Protein AF-A0A7S1Z9P0-F1 (afdb_monomer_lite)

Foldseek 3Di:
DCQVVCPVVLCCCVQPPVQCPVVNNPDADVQADSDDPLLRGAQEQWAFDKDKDKDWDWDWDADPVVRDIDIDTDDIHDIDIDWAQFAPRPTRTPLRNVVVCCVVVNDPPVVSVVSVVSND

Sequence (120 aa):
DTSAVYKGNNLFFVSLYDHMYQRGYVRNAPGSAMCGCAENMAVVTRADCTEIDADETFQFTYSKEMSQFSGVLVDVGNINFNACQGKDGNNNDLDSYFERLVDEQKQTPENLASLRQVLV

Organism: Trieres chinensis (NCBI:txid1514140)

pLDDT: mean 87.3, std 8.13, range [53.41, 97.25]

Radius of gyration: 17.82 Å; chains: 1; bounding box: 48×33×46 Å

Structure (mmCIF, N/CA/C/O backbone):
data_AF-A0A7S1Z9P0-F1
#
_entry.id   AF-A0A7S1Z9P0-F1
#
loop_
_atom_site.group_PDB
_atom_site.id
_atom_site.type_symbol
_atom_site.label_atom_id
_atom_site.label_alt_id
_atom_site.label_comp_id
_atom_site.label_asym_id
_atom_site.label_entity_id
_atom_site.label_seq_id
_atom_site.pdbx_PDB_ins_code
_atom_site.Cartn_x
_atom_site.Cartn_y
_atom_site.Cartn_z
_atom_site.occupancy
_atom_site.B_iso_or_equiv
_atom_site.auth_seq_id
_atom_site.auth_comp_id
_atom_site.auth_asym_id
_atom_site.auth_atom_id
_atom_site.pdbx_PDB_model_num
ATOM 1 N N . ASP A 1 1 ? 4.380 4.096 -13.155 1.00 53.41 1 ASP A N 1
ATOM 2 C CA . ASP A 1 1 ? 4.154 3.297 -11.944 1.00 53.41 1 ASP A CA 1
ATOM 3 C C . ASP A 1 1 ? 3.592 1.946 -12.374 1.00 53.41 1 ASP A C 1
ATOM 5 O O . ASP A 1 1 ? 2.551 1.923 -13.026 1.00 53.41 1 ASP A O 1
ATOM 9 N N . THR A 1 2 ? 4.323 0.858 -12.124 1.00 62.19 2 THR A N 1
ATOM 10 C CA . THR A 1 2 ? 3.906 -0.516 -12.461 1.00 62.19 2 THR A CA 1
ATOM 11 C C . THR A 1 2 ? 2.800 -1.030 -11.549 1.00 62.19 2 THR A C 1
ATOM 13 O O . THR A 1 2 ? 2.074 -1.936 -11.947 1.00 62.19 2 THR A O 1
ATOM 16 N N . SER A 1 3 ? 2.557 -0.376 -10.404 1.00 63.44 3 SER A N 1
ATOM 17 C CA . SER A 1 3 ? 1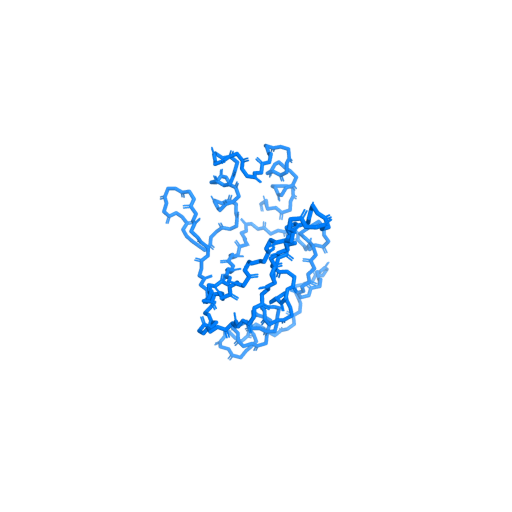.473 -0.723 -9.477 1.00 63.44 3 SER A CA 1
ATOM 18 C C . SER A 1 3 ? 0.097 -0.773 -10.154 1.00 63.44 3 SER A C 1
ATOM 20 O O . SER A 1 3 ? -0.782 -1.519 -9.731 1.00 63.44 3 SER A O 1
ATOM 22 N N . ALA A 1 4 ? -0.095 -0.017 -11.245 1.00 67.88 4 ALA A N 1
ATOM 23 C CA . ALA A 1 4 ? -1.319 -0.007 -12.038 1.00 67.88 4 ALA A CA 1
ATOM 24 C C . ALA A 1 4 ? -1.657 -1.365 -12.676 1.00 67.88 4 ALA A C 1
ATOM 26 O O . ALA A 1 4 ? -2.841 -1.661 -12.837 1.00 67.88 4 ALA A O 1
ATOM 27 N N . VAL A 1 5 ? -0.650 -2.188 -12.991 1.00 75.19 5 VAL A N 1
ATOM 28 C CA . VAL A 1 5 ? -0.819 -3.499 -13.640 1.00 75.19 5 VAL A CA 1
ATOM 29 C C . VAL A 1 5 ? -1.624 -4.454 -12.754 1.00 75.19 5 VAL A C 1
ATOM 31 O O . VAL A 1 5 ? -2.424 -5.238 -13.258 1.00 75.19 5 VAL A O 1
ATOM 34 N N . TYR A 1 6 ? -1.499 -4.336 -11.430 1.00 78.38 6 TYR A N 1
ATOM 35 C CA . TYR A 1 6 ? -2.112 -5.275 -10.488 1.00 78.38 6 TYR A CA 1
ATOM 36 C C . TYR A 1 6 ? -3.337 -4.735 -9.753 1.00 78.38 6 TYR A C 1
ATOM 38 O O . TYR A 1 6 ? -3.954 -5.470 -8.980 1.00 78.38 6 TYR A O 1
ATOM 46 N N . LYS A 1 7 ? -3.729 -3.475 -9.989 1.00 75.06 7 LYS A N 1
ATOM 47 C CA . LYS A 1 7 ? -4.873 -2.854 -9.293 1.00 75.06 7 LYS A CA 1
ATOM 48 C C . LYS A 1 7 ? -6.150 -3.682 -9.434 1.00 75.06 7 LYS A C 1
ATOM 50 O O . LYS A 1 7 ? -6.863 -3.865 -8.454 1.00 75.06 7 LYS A O 1
ATOM 55 N N . GLY A 1 8 ? -6.408 -4.221 -10.628 1.00 79.50 8 GLY A N 1
ATOM 56 C CA . GLY A 1 8 ? -7.565 -5.084 -10.882 1.00 79.50 8 GLY A CA 1
ATOM 57 C C . GLY A 1 8 ? -7.504 -6.410 -10.119 1.00 79.50 8 GLY A C 1
ATOM 58 O O . GLY A 1 8 ? -8.495 -6.813 -9.514 1.00 79.50 8 GLY A O 1
ATOM 59 N N . ASN A 1 9 ? -6.335 -7.054 -10.092 1.00 82.00 9 ASN A N 1
ATOM 60 C CA . ASN A 1 9 ? -6.146 -8.334 -9.407 1.00 82.00 9 ASN A CA 1
ATOM 61 C C . ASN A 1 9 ? -6.290 -8.181 -7.889 1.00 82.00 9 ASN A C 1
ATOM 63 O O . ASN A 1 9 ? -6.962 -8.996 -7.264 1.00 82.00 9 ASN A O 1
ATOM 67 N N . ASN A 1 10 ? -5.727 -7.112 -7.313 1.00 83.06 10 ASN A N 1
ATOM 68 C CA . ASN A 1 10 ? -5.893 -6.797 -5.892 1.00 83.06 10 ASN A CA 1
ATOM 69 C C . ASN A 1 10 ? -7.351 -6.541 -5.540 1.00 83.06 10 ASN A C 1
ATOM 71 O O . ASN A 1 10 ? -7.891 -7.136 -4.613 1.00 83.06 10 ASN A O 1
ATOM 75 N N . LEU A 1 11 ? -8.014 -5.706 -6.341 1.00 83.44 11 LEU A N 1
ATOM 76 C CA . LEU A 1 11 ? -9.416 -5.384 -6.133 1.00 83.44 11 LEU A CA 1
ATOM 77 C C . LEU A 1 11 ? -10.285 -6.644 -6.144 1.00 83.44 11 LEU A C 1
ATOM 79 O O . LEU A 1 11 ? -11.138 -6.811 -5.274 1.00 83.44 11 LEU A O 1
ATOM 83 N N . PHE A 1 12 ? -10.053 -7.547 -7.097 1.00 85.56 12 PHE A N 1
ATOM 84 C CA . PHE A 1 12 ? -10.750 -8.826 -7.173 1.00 85.56 12 PHE A CA 1
ATOM 85 C C . PHE A 1 12 ? -10.445 -9.726 -5.970 1.00 85.56 12 PHE A C 1
ATOM 87 O O . PHE A 1 12 ? -11.372 -10.274 -5.372 1.00 85.56 12 PHE A O 1
ATOM 94 N N . PHE A 1 13 ? -9.170 -9.864 -5.599 1.00 87.38 13 PHE A N 1
ATOM 95 C CA . PHE A 1 13 ? -8.754 -10.697 -4.475 1.00 87.38 13 PHE A CA 1
ATOM 96 C C . PHE A 1 13 ? -9.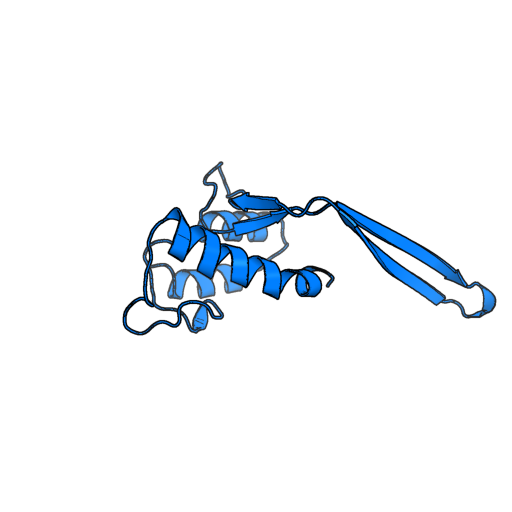400 -10.232 -3.167 1.00 87.38 13 PHE A C 1
ATOM 98 O O . PHE A 1 13 ? -10.072 -11.021 -2.505 1.00 87.38 13 PHE A O 1
ATOM 105 N N . VAL A 1 14 ? -9.269 -8.946 -2.833 1.00 86.56 14 VAL A N 1
ATOM 106 C CA . VAL A 1 14 ? -9.809 -8.382 -1.590 1.00 86.56 14 VAL A CA 1
ATOM 107 C C . VAL A 1 14 ? -11.334 -8.455 -1.580 1.00 86.56 14 VAL A C 1
ATOM 109 O O . VAL A 1 14 ? -11.919 -8.944 -0.618 1.00 86.56 14 VAL A O 1
ATOM 112 N N . SER A 1 15 ? -12.000 -8.012 -2.652 1.00 84.44 15 SER A N 1
ATOM 113 C CA . SER A 1 15 ? -13.467 -7.927 -2.662 1.00 84.44 15 SER A CA 1
ATOM 114 C C . SER A 1 15 ? -14.158 -9.289 -2.752 1.00 84.44 15 SER A C 1
ATOM 116 O O . SER A 1 15 ? -15.107 -9.539 -2.007 1.00 84.44 15 SER A O 1
ATOM 118 N N . LEU A 1 16 ? -13.710 -10.170 -3.653 1.00 85.06 16 LEU A N 1
ATOM 119 C CA . LEU A 1 16 ? -14.427 -11.401 -3.980 1.00 85.06 16 LEU A CA 1
ATOM 120 C C . LEU A 1 16 ? -13.874 -12.620 -3.245 1.00 85.06 16 LEU A C 1
ATOM 122 O O . LEU A 1 16 ? -14.652 -13.434 -2.748 1.00 85.06 16 LEU A O 1
ATOM 126 N N . TYR A 1 17 ? -12.551 -12.771 -3.184 1.00 87.50 17 TYR A N 1
ATOM 127 C CA . TYR A 1 17 ? -11.950 -13.952 -2.571 1.00 87.50 17 TYR A CA 1
ATOM 128 C C . TYR A 1 17 ? -11.863 -13.816 -1.049 1.00 87.50 17 TYR A C 1
ATOM 130 O O . TYR A 1 17 ? -12.447 -14.630 -0.339 1.00 87.50 17 TYR A O 1
ATOM 138 N N . ASP A 1 18 ? -11.191 -12.787 -0.533 1.00 87.38 18 ASP A N 1
ATOM 139 C CA . ASP A 1 18 ? -10.997 -12.623 0.910 1.00 87.38 18 ASP A CA 1
ATOM 140 C C . ASP A 1 18 ? -12.294 -12.191 1.610 1.00 87.38 18 ASP A C 1
ATOM 142 O O . ASP A 1 18 ? -12.849 -12.933 2.420 1.00 87.38 18 ASP A O 1
ATOM 146 N N . HIS A 1 19 ? -12.842 -11.024 1.266 1.00 85.69 19 HIS A N 1
ATOM 147 C CA . HIS A 1 19 ? -14.008 -10.493 1.968 1.00 85.69 19 HIS A CA 1
ATOM 148 C C . HIS A 1 19 ? -15.272 -11.318 1.714 1.00 85.69 19 HIS A C 1
ATOM 150 O O . HIS A 1 19 ? -15.898 -11.763 2.673 1.00 85.69 19 HIS A O 1
ATOM 156 N N . MET A 1 20 ? -15.654 -11.561 0.456 1.00 85.50 20 MET A N 1
ATOM 157 C CA . MET A 1 20 ? -16.907 -12.266 0.171 1.00 85.50 20 MET A CA 1
ATOM 158 C C . MET A 1 20 ? -16.811 -13.780 0.416 1.00 85.50 20 MET A C 1
ATOM 160 O O . MET A 1 20 ? -17.650 -14.320 1.134 1.00 85.50 20 MET A O 1
ATOM 164 N N . TYR A 1 21 ? -15.839 -14.476 -0.185 1.00 88.50 21 TYR A N 1
ATOM 165 C CA . TYR A 1 21 ? -15.783 -15.944 -0.149 1.00 88.50 21 TYR A CA 1
ATOM 166 C C . TYR A 1 21 ? -15.198 -16.505 1.157 1.00 88.50 21 TYR A C 1
ATOM 168 O O . TYR A 1 21 ? -15.812 -17.391 1.747 1.00 88.50 21 TYR A O 1
ATOM 176 N N . GLN A 1 22 ? -14.051 -16.003 1.630 1.00 88.94 22 GLN A N 1
ATOM 177 C CA . GLN A 1 22 ? -13.400 -16.519 2.844 1.00 88.94 22 GLN A CA 1
ATOM 178 C C . GLN A 1 22 ? -14.064 -15.998 4.127 1.00 88.94 22 GLN A C 1
ATOM 180 O O . GLN A 1 22 ? -14.373 -16.780 5.025 1.00 88.94 22 GLN A O 1
ATOM 185 N N . ARG A 1 23 ? -14.295 -14.681 4.226 1.00 86.44 23 ARG A N 1
ATOM 186 C CA . ARG A 1 23 ? -14.807 -14.032 5.451 1.00 86.44 23 ARG A CA 1
ATOM 187 C C . ARG A 1 23 ? -16.332 -13.890 5.496 1.00 86.44 23 ARG A C 1
ATOM 189 O O . ARG A 1 23 ? -16.884 -13.641 6.566 1.00 86.44 23 ARG A O 1
ATOM 196 N N . GLY A 1 24 ? -17.024 -14.046 4.366 1.00 86.19 24 GLY A N 1
ATOM 197 C CA . GLY A 1 24 ? -18.486 -13.948 4.291 1.00 86.19 24 GLY A CA 1
ATOM 198 C C . GLY A 1 24 ? -19.043 -12.520 4.357 1.00 86.19 24 GLY A C 1
ATOM 199 O O . GLY A 1 24 ? -20.236 -12.338 4.602 1.00 86.19 24 GLY A O 1
ATOM 200 N N . TYR A 1 25 ? -18.214 -11.495 4.147 1.00 83.56 25 TYR A N 1
ATOM 201 C CA . TYR A 1 25 ? -18.640 -10.099 4.068 1.00 83.56 25 TYR A CA 1
ATOM 202 C C . TYR A 1 25 ? -19.403 -9.866 2.765 1.00 83.56 25 TYR A C 1
ATOM 204 O O . TYR A 1 25 ? -18.839 -9.649 1.692 1.00 83.56 25 TYR A O 1
ATOM 212 N N . VAL A 1 26 ? -20.727 -9.943 2.870 1.00 72.12 26 VAL A N 1
ATOM 213 C CA . VAL A 1 26 ? -21.654 -9.764 1.757 1.00 72.12 26 VAL A CA 1
ATOM 214 C C . VAL A 1 26 ? -22.361 -8.417 1.883 1.00 72.12 26 VAL A C 1
ATOM 216 O O . VAL A 1 26 ? -23.062 -8.171 2.863 1.00 72.12 26 VAL A O 1
ATOM 219 N N . ARG A 1 27 ? -22.240 -7.595 0.829 1.00 72.00 27 ARG A N 1
ATOM 220 C CA . ARG A 1 27 ? -22.758 -6.216 0.674 1.00 72.00 27 ARG A CA 1
ATOM 221 C C . ARG A 1 27 ? -21.860 -5.125 1.244 1.00 72.00 27 ARG A C 1
ATOM 223 O O . ARG A 1 27 ? -21.038 -5.341 2.124 1.00 72.00 27 ARG A O 1
ATOM 230 N N . ASN A 1 28 ? -22.065 -3.931 0.701 1.00 70.69 28 ASN A N 1
ATOM 231 C CA . ASN A 1 28 ? -21.400 -2.723 1.139 1.00 70.69 28 ASN A CA 1
ATOM 232 C C . ASN A 1 28 ? -21.890 -2.277 2.519 1.00 70.69 28 ASN A C 1
ATOM 234 O O . ASN A 1 28 ? -23.060 -2.457 2.867 1.00 70.69 28 ASN A O 1
ATOM 238 N N . ALA A 1 29 ? -20.999 -1.636 3.277 1.00 72.69 29 ALA A N 1
ATOM 239 C CA . ALA A 1 29 ? -21.405 -0.880 4.450 1.00 72.69 29 ALA A CA 1
ATOM 240 C C . ALA A 1 29 ? -22.422 0.207 4.035 1.00 72.69 29 ALA A C 1
ATOM 242 O O . ALA A 1 29 ? -22.267 0.802 2.959 1.00 72.69 29 ALA A O 1
ATOM 243 N N . PRO A 1 30 ? -23.464 0.479 4.844 1.00 72.88 30 PRO A N 1
ATOM 244 C CA . PRO A 1 30 ? -24.439 1.518 4.532 1.00 72.88 30 PRO A CA 1
ATOM 245 C C . PRO A 1 30 ? -23.748 2.855 4.234 1.00 72.88 30 PRO A C 1
ATOM 247 O O . PRO A 1 30 ? -22.972 3.345 5.046 1.00 72.88 30 PRO A O 1
ATOM 250 N N . GLY A 1 31 ? -24.022 3.435 3.062 1.00 71.75 31 GLY A N 1
ATOM 251 C CA . GLY A 1 31 ? -23.440 4.718 2.648 1.00 71.75 31 GLY A CA 1
ATOM 252 C C . GLY A 1 31 ? -22.031 4.656 2.044 1.00 71.75 31 GLY A C 1
ATOM 253 O O . GLY A 1 31 ? -21.523 5.701 1.659 1.00 71.75 31 GLY A O 1
ATOM 254 N N . SER A 1 32 ? -21.423 3.475 1.897 1.00 77.50 32 SER A N 1
ATOM 255 C CA . SER A 1 32 ? -20.129 3.295 1.217 1.00 77.50 32 SER A CA 1
ATOM 256 C C . SER A 1 32 ? -20.271 2.395 -0.001 1.00 77.50 32 SER A C 1
ATOM 258 O O . SER A 1 32 ? -21.113 1.501 -0.008 1.00 77.50 32 SER A O 1
ATOM 260 N N . ALA A 1 33 ? -19.422 2.562 -1.014 1.00 76.88 33 ALA A N 1
ATOM 261 C CA . ALA A 1 33 ? -19.180 1.496 -1.985 1.00 76.88 33 ALA A CA 1
ATOM 262 C C . ALA A 1 33 ? -18.369 0.359 -1.329 1.00 76.88 33 ALA A C 1
ATOM 264 O O . ALA A 1 33 ? -17.740 0.565 -0.291 1.00 76.88 33 ALA A O 1
ATOM 265 N N . MET A 1 34 ? -18.367 -0.840 -1.929 1.00 72.06 34 MET A N 1
ATOM 266 C CA . MET A 1 34 ? -17.473 -1.932 -1.494 1.00 72.06 34 MET A CA 1
ATOM 267 C C . MET A 1 34 ? -16.000 -1.552 -1.666 1.00 72.06 34 MET A C 1
ATOM 269 O O . MET A 1 34 ? -15.160 -1.947 -0.864 1.00 72.06 34 MET A O 1
ATOM 273 N N . CYS A 1 35 ? -15.691 -0.805 -2.728 1.00 76.75 35 CYS A N 1
ATOM 274 C CA . CYS A 1 35 ? -14.344 -0.364 -3.047 1.00 76.75 35 CYS A CA 1
ATOM 275 C C . CYS A 1 35 ? -14.389 1.027 -3.684 1.00 76.75 35 CYS A C 1
ATOM 277 O O . CYS A 1 35 ? -15.268 1.310 -4.500 1.00 76.75 35 CYS A O 1
ATOM 279 N N . GLY A 1 36 ? -13.422 1.870 -3.341 1.00 78.44 36 GLY A N 1
ATOM 280 C CA . GLY A 1 36 ? -13.307 3.243 -3.816 1.00 78.44 36 GLY A CA 1
ATOM 281 C C . GLY A 1 36 ? -12.054 3.904 -3.249 1.00 78.44 36 GLY A C 1
ATOM 282 O O . GLY A 1 36 ? -11.319 3.287 -2.477 1.00 78.44 36 GLY A O 1
ATOM 283 N N . CYS A 1 37 ? -11.801 5.153 -3.641 1.00 82.38 37 CYS A N 1
ATOM 284 C CA . CYS A 1 37 ? -10.779 5.970 -2.986 1.00 82.38 37 CYS A CA 1
ATOM 285 C C . CYS A 1 37 ? -11.195 6.262 -1.539 1.00 82.38 37 CYS A C 1
ATOM 287 O O . CYS A 1 37 ? -12.391 6.393 -1.278 1.00 82.38 37 CYS A O 1
ATOM 289 N N . ALA A 1 38 ? -10.233 6.383 -0.621 1.00 83.25 38 ALA A N 1
ATOM 290 C CA . ALA A 1 38 ? -10.494 6.521 0.813 1.00 83.25 38 ALA A CA 1
ATOM 291 C C . ALA A 1 38 ? -11.446 7.688 1.140 1.00 83.25 38 ALA A C 1
ATOM 293 O O . ALA A 1 38 ? -12.341 7.535 1.962 1.00 83.25 38 ALA A O 1
ATOM 294 N N . GLU A 1 39 ? -11.329 8.809 0.427 1.00 83.25 39 GLU A N 1
ATOM 295 C CA . GLU A 1 39 ? -12.179 9.995 0.576 1.00 83.25 39 GLU A CA 1
ATOM 296 C C . GLU A 1 39 ? -13.650 9.783 0.172 1.00 83.25 39 GLU A C 1
ATOM 298 O O . GLU A 1 39 ? -14.516 10.565 0.553 1.00 83.25 39 GLU A O 1
ATOM 303 N N . ASN A 1 40 ? -13.940 8.729 -0.595 1.00 83.94 40 ASN A N 1
ATOM 304 C CA . ASN A 1 40 ? -15.285 8.364 -1.046 1.00 83.94 40 ASN A CA 1
ATOM 305 C C . ASN A 1 40 ? -15.852 7.146 -0.294 1.00 83.94 40 ASN A C 1
ATOM 307 O O . ASN A 1 40 ? -16.934 6.661 -0.636 1.00 83.94 40 ASN A O 1
ATOM 311 N N . MET A 1 41 ? -15.115 6.616 0.684 1.00 84.25 41 MET A N 1
ATOM 312 C CA . MET A 1 41 ? -15.545 5.497 1.522 1.00 84.25 41 MET A CA 1
ATOM 313 C C . MET A 1 41 ? -16.203 6.016 2.806 1.00 84.25 41 MET A C 1
ATOM 315 O O . MET A 1 41 ? -16.030 7.172 3.189 1.00 84.25 41 MET A O 1
ATOM 319 N N . ALA A 1 42 ? -16.988 5.171 3.480 1.00 85.94 42 ALA A N 1
ATOM 320 C CA . ALA A 1 42 ? -17.540 5.536 4.785 1.00 85.94 42 ALA A CA 1
ATOM 321 C C . ALA A 1 42 ? -16.434 5.746 5.829 1.00 85.94 42 ALA A C 1
ATOM 323 O O . ALA A 1 42 ? -15.406 5.071 5.804 1.00 85.94 42 ALA A O 1
ATOM 324 N N . VAL A 1 43 ? -16.706 6.639 6.785 1.00 88.88 43 VAL A N 1
ATOM 325 C CA . VAL A 1 43 ? -15.862 6.838 7.968 1.00 88.88 43 VAL A CA 1
ATOM 326 C C . VAL A 1 43 ? -15.901 5.578 8.836 1.00 88.88 43 VAL A C 1
ATOM 328 O O . VAL A 1 43 ? -16.984 5.077 9.151 1.00 88.88 43 VAL A O 1
ATOM 331 N N . VAL A 1 44 ? -14.733 5.066 9.217 1.00 87.06 44 VAL A N 1
ATOM 332 C CA . VAL A 1 44 ? -14.574 3.836 10.010 1.00 87.06 44 VAL A CA 1
ATOM 333 C C . VAL A 1 44 ? -13.540 4.030 11.112 1.00 87.06 44 VAL A C 1
ATOM 335 O O . VAL A 1 44 ? -12.636 4.830 10.963 1.00 87.06 44 VAL A O 1
ATOM 338 N N . THR A 1 45 ? -13.606 3.253 12.191 1.00 89.25 45 THR A N 1
ATOM 339 C CA . THR A 1 45 ? -12.602 3.318 13.273 1.00 89.25 45 THR A CA 1
ATOM 340 C C . THR A 1 45 ? -11.282 2.641 12.915 1.00 89.25 45 THR A C 1
ATOM 342 O O . THR A 1 45 ? -10.262 2.879 13.554 1.00 89.25 45 THR A O 1
ATOM 345 N N . ARG A 1 46 ? -11.300 1.745 11.920 1.00 89.00 46 ARG A N 1
ATOM 346 C CA . ARG A 1 46 ? -10.139 0.979 11.467 1.00 89.00 46 ARG A CA 1
ATOM 347 C C . ARG A 1 46 ? -10.338 0.497 10.035 1.00 89.00 46 ARG A C 1
ATOM 349 O O . ARG A 1 46 ? -11.436 0.073 9.674 1.00 89.00 46 ARG A O 1
ATOM 356 N N . ALA A 1 47 ? -9.256 0.484 9.263 1.00 89.50 47 ALA A N 1
ATOM 357 C CA . ALA A 1 47 ? -9.204 -0.121 7.939 1.00 89.50 47 ALA A CA 1
ATOM 358 C C . ALA A 1 47 ? -8.033 -1.110 7.842 1.00 89.50 47 ALA A C 1
ATOM 360 O O . ALA A 1 47 ? -6.903 -0.785 8.212 1.00 89.50 47 ALA A O 1
ATOM 361 N N . ASP A 1 48 ? -8.318 -2.313 7.336 1.00 90.12 48 ASP A N 1
ATOM 362 C CA . ASP A 1 48 ? -7.294 -3.299 6.976 1.00 90.12 48 ASP A CA 1
ATOM 363 C C . ASP A 1 48 ? -6.502 -2.808 5.752 1.00 90.12 48 ASP A C 1
ATOM 365 O O . ASP A 1 48 ? -7.026 -2.076 4.908 1.00 90.12 48 ASP A O 1
ATOM 369 N N . CYS A 1 49 ? -5.243 -3.232 5.638 1.00 90.69 49 CYS A N 1
ATOM 370 C CA . CYS A 1 49 ? -4.377 -2.882 4.515 1.00 90.69 49 CYS A CA 1
ATOM 371 C C . CYS A 1 49 ? -3.816 -4.149 3.870 1.00 90.69 49 CYS A C 1
ATOM 373 O O . CYS A 1 49 ? -3.149 -4.951 4.528 1.00 90.69 49 CYS A O 1
ATOM 375 N N . THR A 1 50 ? -4.055 -4.300 2.567 1.00 89.31 50 THR A N 1
ATOM 376 C CA . THR A 1 50 ? -3.534 -5.402 1.751 1.00 89.31 50 THR A CA 1
ATOM 377 C C . THR A 1 50 ? -2.615 -4.862 0.665 1.00 89.31 50 THR A C 1
ATOM 379 O O . THR A 1 50 ? -2.999 -3.981 -0.108 1.00 89.31 50 THR A O 1
ATOM 382 N N . GLU A 1 51 ? -1.417 -5.423 0.575 1.00 87.50 51 GLU A N 1
ATOM 383 C CA . GLU A 1 51 ? -0.437 -5.127 -0.463 1.00 87.50 51 GLU A CA 1
ATOM 384 C C . GLU A 1 51 ? -0.184 -6.347 -1.346 1.00 87.50 51 GLU A C 1
ATOM 386 O O . GLU A 1 51 ? -0.434 -7.492 -0.961 1.00 87.50 51 GLU A O 1
ATOM 391 N N . ILE A 1 52 ? 0.288 -6.078 -2.559 1.00 88.25 52 ILE A N 1
ATOM 392 C CA . ILE A 1 52 ? 0.700 -7.117 -3.495 1.00 88.25 52 ILE A CA 1
ATOM 393 C C . ILE A 1 52 ? 2.203 -7.262 -3.390 1.00 88.25 52 ILE A C 1
ATOM 395 O O . ILE A 1 52 ? 2.926 -6.270 -3.463 1.00 88.25 52 ILE A O 1
ATOM 399 N N . ASP A 1 53 ? 2.639 -8.503 -3.288 1.00 88.62 53 ASP A N 1
ATOM 400 C CA . ASP A 1 53 ? 4.031 -8.900 -3.389 1.00 88.62 53 ASP A CA 1
ATOM 401 C C . ASP A 1 53 ? 4.171 -9.774 -4.638 1.00 88.62 53 ASP A C 1
ATOM 403 O O . ASP A 1 53 ? 3.458 -10.768 -4.775 1.00 88.62 53 ASP A O 1
ATOM 407 N N . ALA A 1 54 ? 4.993 -9.352 -5.596 1.00 88.44 54 ALA A N 1
ATOM 408 C CA . ALA A 1 54 ? 5.120 -10.004 -6.895 1.00 88.44 54 ALA A CA 1
ATOM 409 C C . ALA A 1 54 ? 6.567 -9.959 -7.392 1.00 88.44 54 ALA A C 1
ATOM 411 O O . ALA A 1 54 ? 7.261 -8.953 -7.228 1.00 88.44 54 ALA A O 1
ATOM 412 N N . ASP A 1 55 ? 6.989 -11.029 -8.061 1.00 89.31 55 ASP A N 1
ATOM 413 C CA . ASP A 1 55 ? 8.303 -11.110 -8.690 1.00 89.31 55 ASP A CA 1
ATOM 414 C C . ASP A 1 55 ? 8.252 -10.440 -10.068 1.00 89.31 55 ASP A C 1
ATOM 416 O O . ASP A 1 55 ? 7.691 -10.981 -11.020 1.00 89.31 55 ASP A O 1
ATOM 420 N N . GLU A 1 56 ? 8.850 -9.258 -10.200 1.00 89.56 56 GLU A N 1
ATOM 421 C CA . GLU 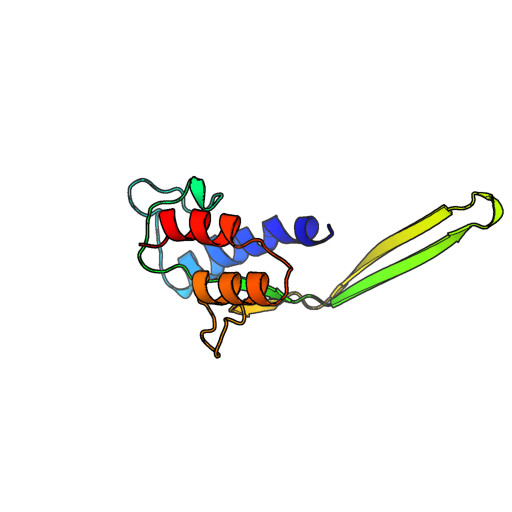A 1 56 ? 8.872 -8.507 -11.458 1.00 89.56 56 GLU A CA 1
ATOM 422 C C . GLU A 1 56 ? 10.227 -8.623 -12.165 1.00 89.56 56 GLU A C 1
ATOM 424 O O . GLU A 1 56 ? 11.273 -8.286 -11.605 1.00 89.56 56 GLU A O 1
ATOM 429 N N . THR A 1 57 ? 10.221 -9.023 -13.439 1.00 90.88 57 THR A N 1
ATOM 430 C CA . THR A 1 57 ? 11.425 -8.985 -14.281 1.00 90.88 57 THR A CA 1
ATOM 431 C C . THR A 1 57 ? 11.371 -7.788 -15.218 1.00 90.88 57 THR A C 1
ATOM 433 O O . THR A 1 57 ? 10.474 -7.675 -16.055 1.00 90.88 57 THR A O 1
ATOM 436 N N . PHE A 1 58 ? 12.376 -6.917 -15.130 1.00 91.38 58 PHE A N 1
ATOM 437 C CA . PHE A 1 58 ? 12.531 -5.763 -16.013 1.00 91.38 58 PHE A CA 1
ATOM 438 C C . PHE A 1 58 ? 13.693 -5.953 -16.982 1.00 91.38 58 PHE A C 1
ATOM 440 O O . PHE A 1 58 ? 14.794 -6.344 -16.594 1.00 91.38 58 PHE A O 1
ATOM 447 N N . GLN A 1 59 ? 13.470 -5.592 -18.242 1.00 93.38 59 GLN A N 1
ATOM 448 C CA . GLN A 1 59 ? 14.520 -5.465 -19.239 1.00 93.38 59 GLN A CA 1
ATOM 449 C C . GLN A 1 59 ? 14.873 -3.991 -19.433 1.00 93.38 59 GLN A C 1
ATOM 451 O O . GLN A 1 59 ? 14.037 -3.185 -19.845 1.00 93.38 59 GLN A O 1
ATOM 456 N N . PHE A 1 60 ? 16.139 -3.654 -19.190 1.00 94.12 60 PHE A N 1
ATOM 457 C CA . PHE A 1 60 ? 16.682 -2.321 -19.429 1.00 94.12 60 PHE A CA 1
ATOM 458 C C . PHE A 1 60 ? 17.477 -2.291 -20.731 1.00 94.12 60 PHE A C 1
ATOM 460 O O . PHE A 1 60 ? 18.341 -3.132 -20.967 1.00 94.12 60 PHE A O 1
ATOM 467 N N . THR A 1 61 ? 17.196 -1.301 -21.573 1.00 93.38 61 THR A N 1
ATOM 468 C CA . THR A 1 61 ? 17.882 -1.081 -22.847 1.00 93.38 61 THR A CA 1
ATOM 469 C C . THR A 1 61 ? 18.370 0.358 -22.924 1.00 93.38 61 THR A C 1
ATOM 471 O O . THR A 1 61 ? 17.623 1.295 -22.642 1.00 93.38 61 THR A O 1
ATOM 474 N N . TYR A 1 62 ? 19.621 0.543 -23.342 1.00 94.81 62 TYR A N 1
ATOM 475 C CA . TYR A 1 62 ? 20.200 1.857 -23.608 1.00 94.81 62 TYR A CA 1
ATOM 476 C C . TYR A 1 62 ? 20.624 1.959 -25.075 1.00 94.81 62 TYR A C 1
ATOM 478 O O . TYR A 1 62 ? 21.421 1.152 -25.552 1.00 94.81 62 TYR A O 1
ATOM 486 N N . SER A 1 63 ? 20.112 2.967 -25.782 1.00 92.38 63 SER A N 1
ATOM 487 C CA . SER A 1 63 ? 20.533 3.317 -27.139 1.00 92.38 63 SER A CA 1
ATOM 488 C C . SER A 1 63 ? 21.368 4.591 -27.102 1.00 92.38 63 SER A C 1
ATOM 490 O O . SER A 1 63 ? 20.854 5.684 -26.852 1.00 92.38 63 SER A O 1
ATOM 492 N N . LYS A 1 64 ? 22.667 4.453 -27.392 1.00 92.31 64 LYS A N 1
ATOM 493 C CA . LYS A 1 64 ? 23.600 5.584 -27.499 1.00 92.31 64 LYS A CA 1
ATOM 494 C C . LYS A 1 64 ? 23.257 6.500 -28.678 1.00 92.31 64 LYS A C 1
ATOM 496 O O . LYS A 1 64 ? 23.404 7.711 -28.570 1.00 92.31 64 LYS A O 1
ATOM 501 N N . GLU A 1 65 ? 22.785 5.929 -29.781 1.00 92.56 65 GLU A N 1
ATOM 502 C CA . GLU A 1 65 ? 22.424 6.660 -31.004 1.00 92.56 65 GLU A CA 1
ATOM 503 C C . GLU A 1 65 ? 21.206 7.559 -30.786 1.00 92.56 65 GLU A C 1
ATOM 505 O O . GLU A 1 65 ? 21.199 8.706 -31.222 1.00 92.56 65 GLU A O 1
ATOM 510 N N . MET A 1 66 ? 20.205 7.071 -30.047 1.00 91.06 66 MET A N 1
ATOM 511 C CA . MET A 1 66 ? 18.998 7.837 -29.724 1.00 91.06 66 MET A CA 1
ATOM 512 C C . MET A 1 66 ? 19.106 8.617 -28.408 1.00 91.06 66 MET A C 1
ATOM 514 O O . MET A 1 66 ? 18.152 9.286 -28.022 1.00 91.06 66 MET A O 1
ATOM 518 N N . SER A 1 67 ? 20.236 8.519 -27.694 1.00 91.69 67 SER A N 1
ATOM 519 C CA . SER A 1 67 ? 20.387 9.010 -26.314 1.00 91.69 67 SER A CA 1
ATOM 520 C C . SER A 1 67 ? 19.211 8.612 -25.405 1.00 91.69 67 SER A C 1
ATOM 522 O O . SER A 1 67 ? 18.765 9.401 -24.574 1.00 91.69 67 SER A O 1
ATOM 524 N N . GLN A 1 68 ? 18.684 7.394 -25.574 1.00 93.25 68 GLN A N 1
ATOM 525 C CA . GLN A 1 68 ? 17.499 6.913 -24.861 1.00 93.25 68 GLN A CA 1
ATOM 526 C C . GLN A 1 68 ? 17.826 5.749 -23.933 1.00 93.25 68 GLN A C 1
ATOM 528 O O . GLN A 1 68 ? 18.548 4.821 -24.294 1.00 93.25 68 GLN A O 1
ATOM 533 N N . PHE A 1 69 ? 17.217 5.786 -22.753 1.00 92.94 69 PHE A N 1
ATOM 534 C CA . PHE A 1 69 ? 17.156 4.686 -21.803 1.00 92.94 69 PHE A CA 1
ATOM 535 C C . PHE A 1 69 ? 15.699 4.235 -21.677 1.00 92.94 69 PHE A C 1
ATOM 537 O O . PHE A 1 69 ? 14.808 5.068 -21.514 1.00 92.94 69 PHE A O 1
ATOM 544 N N . SER A 1 70 ? 15.456 2.931 -21.767 1.00 90.69 70 SER A N 1
ATOM 545 C CA . SER A 1 70 ? 14.130 2.332 -21.635 1.00 90.69 70 SER A CA 1
ATOM 546 C C . SER A 1 70 ? 14.185 1.169 -20.653 1.00 90.69 70 SER A C 1
ATOM 548 O O . SER A 1 70 ? 15.122 0.373 -20.687 1.00 90.69 70 SER A O 1
ATOM 550 N N . GLY A 1 71 ? 13.185 1.078 -19.782 1.00 90.12 71 GLY A N 1
ATOM 551 C CA . GLY A 1 71 ? 12.933 -0.075 -18.926 1.00 90.12 71 GLY A CA 1
ATOM 552 C C . GLY A 1 71 ? 11.535 -0.599 -19.219 1.00 90.12 71 GLY A C 1
ATOM 553 O O . GLY A 1 71 ? 10.576 0.172 -19.179 1.00 90.12 71 GLY A O 1
ATOM 554 N N . VAL A 1 72 ? 11.420 -1.885 -19.535 1.00 89.00 72 VAL A N 1
ATOM 555 C CA . VAL A 1 72 ? 10.141 -2.539 -19.836 1.00 89.00 72 VAL A CA 1
ATOM 556 C C . VAL A 1 72 ? 9.966 -3.725 -18.896 1.00 89.00 72 VAL A C 1
ATOM 558 O O . VAL A 1 72 ? 10.896 -4.509 -18.716 1.00 89.00 72 VAL A O 1
ATOM 561 N N . LEU A 1 73 ? 8.786 -3.845 -18.287 1.00 87.19 73 LEU A N 1
ATOM 562 C CA . LEU A 1 73 ? 8.388 -5.037 -17.537 1.00 87.19 73 LEU A CA 1
ATOM 563 C C . LEU A 1 73 ? 8.163 -6.180 -18.536 1.00 87.19 73 LEU A C 1
ATOM 565 O O . LEU A 1 73 ? 7.337 -6.037 -19.438 1.00 87.19 73 LEU A O 1
ATOM 569 N N . VAL A 1 74 ? 8.912 -7.274 -18.407 1.00 91.12 74 VAL A N 1
ATOM 570 C CA . VAL A 1 74 ? 8.872 -8.405 -19.352 1.00 91.12 74 VAL A CA 1
ATOM 571 C C . VAL A 1 74 ? 8.217 -9.652 -18.776 1.00 91.12 74 VAL A C 1
ATOM 573 O O . VAL A 1 74 ? 7.703 -10.457 -19.548 1.00 91.12 74 VAL A O 1
ATOM 576 N N . ASP A 1 75 ? 8.211 -9.808 -17.452 1.00 88.00 75 ASP A N 1
ATOM 577 C CA . ASP A 1 75 ? 7.583 -10.947 -16.787 1.00 88.00 75 ASP A CA 1
ATOM 578 C C . ASP A 1 75 ? 7.111 -10.590 -15.374 1.00 88.00 75 ASP A C 1
ATOM 580 O O . ASP A 1 75 ? 7.702 -9.728 -14.715 1.00 88.00 75 ASP A O 1
ATOM 584 N N . VAL A 1 76 ? 6.053 -11.276 -14.936 1.00 84.50 76 VAL A N 1
ATOM 585 C CA . VAL A 1 76 ? 5.501 -11.203 -13.581 1.00 84.50 76 VAL A CA 1
ATOM 586 C C . VAL A 1 76 ? 5.286 -12.622 -13.063 1.00 84.50 76 VAL A C 1
ATOM 588 O O . VAL A 1 76 ? 4.390 -13.334 -13.520 1.00 84.50 76 VAL A O 1
ATOM 591 N N . GLY A 1 77 ? 6.083 -13.010 -12.074 1.00 83.56 77 GLY A N 1
ATOM 592 C CA . GLY A 1 77 ? 5.972 -14.266 -11.343 1.00 83.56 77 GLY A CA 1
ATOM 593 C C . GLY A 1 77 ? 5.355 -14.089 -9.953 1.00 83.56 77 GLY A C 1
ATOM 594 O O . GLY A 1 77 ? 5.324 -12.991 -9.408 1.00 83.56 77 GLY A O 1
ATOM 595 N N . ASN A 1 78 ? 4.862 -15.196 -9.384 1.00 85.50 78 ASN A N 1
ATOM 596 C CA . ASN A 1 78 ? 4.465 -15.349 -7.973 1.00 85.50 78 ASN A CA 1
ATOM 597 C C . ASN A 1 78 ? 3.729 -14.145 -7.354 1.00 85.50 78 ASN A C 1
ATOM 599 O O . ASN A 1 78 ? 4.265 -13.447 -6.502 1.00 85.50 78 ASN A O 1
ATOM 603 N N . ILE A 1 79 ? 2.475 -13.927 -7.750 1.00 85.38 79 ILE A N 1
ATOM 604 C CA . ILE A 1 79 ? 1.646 -12.863 -7.171 1.00 85.38 79 ILE A CA 1
ATOM 605 C C . ILE A 1 79 ? 1.057 -13.337 -5.838 1.00 85.38 79 ILE A C 1
ATOM 607 O O . ILE A 1 79 ? 0.209 -14.231 -5.811 1.00 85.38 79 ILE A O 1
ATOM 611 N N . ASN A 1 80 ? 1.468 -12.694 -4.751 1.00 87.94 80 ASN A N 1
ATOM 612 C CA . ASN A 1 80 ? 0.964 -12.891 -3.399 1.00 87.94 80 ASN A CA 1
ATOM 613 C C . ASN A 1 80 ? 0.226 -11.640 -2.906 1.00 87.94 80 ASN A C 1
ATOM 615 O O . ASN A 1 80 ? 0.521 -10.515 -3.311 1.00 87.94 80 ASN A O 1
ATOM 619 N N . PHE A 1 81 ? -0.726 -11.843 -1.997 1.00 88.56 81 PHE A N 1
ATOM 620 C CA . PHE A 1 81 ? -1.472 -10.771 -1.340 1.00 88.56 81 PHE A CA 1
ATOM 621 C C . PHE A 1 81 ? -1.224 -10.861 0.159 1.00 88.56 81 PHE A C 1
ATOM 623 O O . PHE A 1 81 ? -1.605 -11.844 0.796 1.00 88.56 81 PHE A O 1
ATOM 630 N N . ASN A 1 82 ? -0.573 -9.843 0.708 1.00 90.50 82 ASN A N 1
ATOM 631 C CA . ASN A 1 82 ? -0.091 -9.835 2.081 1.00 90.50 82 ASN A CA 1
ATOM 632 C C . ASN A 1 82 ? -0.696 -8.671 2.863 1.00 90.50 82 ASN A C 1
ATOM 634 O O . ASN A 1 82 ? -1.114 -7.659 2.301 1.00 90.50 82 ASN A O 1
ATOM 638 N N . ALA A 1 83 ? -0.723 -8.808 4.185 1.00 92.56 83 ALA A N 1
ATOM 639 C CA . ALA A 1 83 ? -1.007 -7.679 5.055 1.00 92.56 83 ALA A CA 1
ATOM 640 C C . ALA A 1 83 ? 0.133 -6.659 4.976 1.00 92.56 83 ALA A C 1
ATOM 642 O O . ALA A 1 83 ? 1.304 -7.025 5.118 1.00 92.56 83 ALA A O 1
ATOM 643 N N . CYS A 1 84 ? -0.227 -5.385 4.835 1.00 93.12 84 CYS A N 1
ATOM 644 C CA . CYS A 1 84 ? 0.748 -4.310 4.873 1.00 93.12 84 CYS A CA 1
ATOM 645 C C . CYS A 1 84 ? 1.485 -4.288 6.216 1.00 93.12 84 CYS A C 1
ATOM 647 O O . CYS A 1 84 ? 0.891 -4.499 7.280 1.00 93.12 84 CYS A O 1
ATOM 649 N N . GLN A 1 85 ? 2.775 -3.976 6.166 1.00 94.94 85 GLN A N 1
ATOM 650 C CA . GLN A 1 85 ? 3.597 -3.825 7.364 1.00 94.94 85 GLN A CA 1
ATOM 651 C C . GLN A 1 85 ? 3.409 -2.426 7.975 1.00 94.94 85 GLN A C 1
ATOM 653 O O . GLN A 1 85 ? 3.715 -1.424 7.334 1.00 94.94 85 GLN A O 1
ATOM 658 N N . GLY A 1 86 ? 2.887 -2.336 9.194 1.00 94.06 86 GLY A N 1
ATOM 659 C CA . GLY A 1 86 ? 2.635 -1.053 9.856 1.00 94.06 86 GLY A CA 1
ATOM 660 C C . GLY A 1 86 ? 3.804 -0.582 10.714 1.00 94.06 86 GLY A C 1
ATOM 661 O O . GLY A 1 86 ? 4.724 -1.345 11.023 1.00 94.06 86 GLY A O 1
ATOM 662 N N . LYS A 1 87 ? 3.764 0.688 11.125 1.00 95.12 87 LYS A N 1
ATOM 663 C CA . LYS A 1 87 ? 4.671 1.235 12.138 1.00 95.12 87 LYS A CA 1
ATOM 664 C C . LYS A 1 87 ? 4.573 0.439 13.445 1.00 95.12 87 LYS A C 1
ATOM 666 O O . LYS A 1 87 ? 3.509 -0.068 13.792 1.00 95.12 87 LYS A O 1
ATOM 671 N N . ASP A 1 88 ? 5.700 0.291 14.142 1.00 94.56 88 ASP A N 1
ATOM 672 C CA . ASP A 1 88 ? 5.809 -0.398 15.439 1.00 94.56 88 ASP A CA 1
ATOM 673 C C . ASP A 1 88 ? 5.269 -1.847 15.458 1.00 94.56 88 ASP A C 1
ATOM 675 O O . ASP A 1 88 ? 4.936 -2.389 16.509 1.00 94.56 88 ASP A O 1
ATOM 679 N N . GLY A 1 89 ? 5.209 -2.503 14.292 1.00 92.56 89 GLY A N 1
ATOM 680 C CA . GLY A 1 89 ? 4.697 -3.870 14.152 1.00 92.56 89 GLY A CA 1
ATOM 681 C C . GLY A 1 89 ? 3.170 -3.973 14.094 1.00 92.56 89 GLY A C 1
ATOM 682 O O . GLY A 1 89 ? 2.642 -5.087 14.097 1.00 92.56 89 GLY A O 1
ATOM 683 N N . ASN A 1 90 ? 2.456 -2.846 14.002 1.00 93.19 90 ASN A N 1
ATOM 684 C CA . ASN A 1 90 ? 1.001 -2.792 13.840 1.00 93.19 90 ASN A CA 1
ATOM 685 C C . ASN A 1 90 ? 0.590 -3.155 12.402 1.00 93.19 90 ASN A C 1
ATOM 687 O O . ASN A 1 90 ? 0.111 -2.333 11.626 1.00 93.19 90 ASN A O 1
ATOM 691 N N . ASN A 1 91 ? 0.835 -4.406 12.022 1.00 93.88 91 ASN A N 1
ATOM 692 C CA . ASN A 1 91 ? 0.571 -4.918 10.682 1.00 93.88 91 ASN A CA 1
ATOM 693 C C . ASN A 1 91 ? -0.930 -5.041 10.390 1.00 93.88 91 ASN A C 1
ATOM 695 O O . ASN A 1 91 ? -1.744 -5.215 11.296 1.00 93.88 91 ASN A O 1
ATOM 699 N N . ASN A 1 92 ? -1.280 -5.017 9.100 1.00 92.69 92 ASN A N 1
ATOM 700 C CA . ASN A 1 92 ? -2.662 -5.009 8.611 1.00 92.69 92 ASN A CA 1
ATOM 701 C C . ASN A 1 92 ? -3.488 -3.808 9.113 1.00 92.69 92 ASN A C 1
ATOM 703 O O . ASN A 1 92 ? -4.703 -3.908 9.255 1.00 92.69 92 ASN A O 1
ATOM 707 N N . ASP A 1 93 ? -2.849 -2.683 9.421 1.00 94.25 93 ASP A N 1
ATOM 708 C CA . ASP A 1 93 ? -3.520 -1.459 9.850 1.00 94.25 93 ASP A CA 1
ATOM 709 C C . ASP A 1 93 ? -3.139 -0.307 8.916 1.00 94.25 93 ASP A C 1
ATOM 711 O O . ASP A 1 93 ? -1.959 0.017 8.760 1.00 94.25 93 ASP A O 1
ATOM 715 N N . LEU A 1 94 ? -4.136 0.267 8.237 1.00 93.06 94 LEU A N 1
ATOM 716 C CA . LEU A 1 94 ? -3.907 1.283 7.211 1.00 93.06 94 LEU A CA 1
ATOM 717 C C . LEU A 1 94 ? -3.314 2.573 7.790 1.00 93.06 94 LEU A C 1
ATOM 719 O O . LEU A 1 94 ? -2.440 3.156 7.153 1.00 93.06 94 LEU A O 1
ATOM 723 N N . ASP A 1 95 ? -3.753 2.999 8.979 1.00 94.88 95 ASP A N 1
ATOM 724 C CA . ASP A 1 95 ? -3.227 4.204 9.632 1.00 94.88 95 ASP A CA 1
ATOM 725 C C . ASP A 1 95 ? -1.751 4.002 9.993 1.00 94.88 95 ASP A C 1
ATOM 727 O O . ASP A 1 95 ? -0.892 4.761 9.549 1.00 94.88 95 ASP A O 1
ATOM 731 N N . SER A 1 96 ? -1.434 2.894 10.667 1.00 96.25 96 SER A N 1
ATOM 732 C CA . SER A 1 96 ? -0.063 2.532 11.049 1.00 96.25 96 SER A CA 1
ATOM 733 C C . SER A 1 96 ? 0.857 2.339 9.838 1.00 96.25 96 SER A C 1
ATOM 735 O O . SER A 1 96 ? 2.043 2.679 9.879 1.00 96.25 96 SER A O 1
ATOM 737 N N . TYR A 1 97 ? 0.346 1.787 8.734 1.00 95.56 97 TYR A N 1
ATOM 738 C CA . TYR A 1 97 ? 1.087 1.701 7.473 1.00 95.56 97 TYR A CA 1
ATOM 739 C C . TYR A 1 97 ? 1.387 3.091 6.902 1.00 95.56 97 TYR A C 1
ATOM 741 O O . TYR A 1 97 ? 2.516 3.355 6.483 1.00 95.56 97 TYR A O 1
ATOM 749 N N . PHE A 1 98 ? 0.402 3.991 6.905 1.00 95.12 98 PHE A N 1
ATOM 750 C CA . PHE A 1 98 ? 0.561 5.339 6.370 1.00 95.12 98 PHE A CA 1
ATOM 751 C C . PHE A 1 98 ? 1.486 6.200 7.241 1.00 95.12 98 PHE A C 1
ATOM 753 O O . PHE A 1 98 ? 2.306 6.941 6.700 1.00 95.12 98 PHE A O 1
ATOM 760 N N . GLU A 1 99 ? 1.446 6.043 8.568 1.00 96.69 99 GLU A N 1
ATOM 761 C CA . GLU A 1 99 ? 2.422 6.637 9.490 1.00 96.69 99 GLU A CA 1
ATOM 762 C C . GLU A 1 99 ? 3.854 6.238 9.131 1.00 96.69 99 GLU A C 1
ATOM 764 O O . GLU A 1 99 ? 4.725 7.100 9.002 1.00 96.69 99 GLU A O 1
ATOM 769 N N . ARG A 1 100 ? 4.095 4.942 8.895 1.00 96.75 100 ARG A N 1
ATOM 770 C CA . ARG A 1 100 ? 5.408 4.462 8.454 1.00 96.75 100 ARG A CA 1
ATOM 771 C C . ARG A 1 100 ? 5.828 5.109 7.133 1.00 96.75 100 ARG A C 1
ATOM 773 O O . ARG A 1 100 ? 6.978 5.508 6.994 1.00 96.75 100 ARG A O 1
ATOM 780 N N . LEU A 1 101 ? 4.919 5.239 6.162 1.00 96.25 101 LEU A N 1
ATOM 781 C CA . LEU A 1 101 ? 5.241 5.887 4.884 1.00 96.25 101 LEU A CA 1
ATOM 782 C C . LEU A 1 101 ? 5.615 7.367 5.044 1.00 96.25 101 LEU A C 1
ATOM 784 O O . LEU A 1 101 ? 6.447 7.860 4.281 1.00 96.25 101 LEU A O 1
ATOM 788 N N . VAL A 1 102 ? 5.018 8.073 6.006 1.00 97.25 102 VAL A N 1
ATOM 789 C CA . VAL A 1 102 ? 5.399 9.454 6.337 1.00 97.25 102 VAL A CA 1
ATOM 790 C C . VAL A 1 102 ? 6.797 9.496 6.956 1.00 97.25 102 VAL A C 1
ATOM 792 O O . VAL A 1 102 ? 7.620 10.302 6.521 1.00 97.25 102 VAL A O 1
ATOM 795 N N . ASP A 1 103 ? 7.106 8.597 7.895 1.00 96.94 103 ASP A N 1
ATOM 796 C CA . ASP A 1 103 ? 8.447 8.492 8.492 1.00 96.94 103 ASP A CA 1
ATOM 797 C C . ASP A 1 103 ? 9.523 8.164 7.440 1.00 96.94 103 ASP A C 1
ATOM 799 O O . ASP A 1 103 ? 10.625 8.712 7.466 1.00 96.94 103 ASP A O 1
ATOM 803 N N . GLU A 1 104 ? 9.189 7.307 6.472 1.00 96.50 104 GLU A N 1
ATOM 804 C CA . GLU A 1 104 ? 10.043 6.938 5.336 1.00 96.50 104 GLU A CA 1
ATOM 805 C C . GLU A 1 104 ? 10.110 8.012 4.234 1.00 96.50 104 GLU A C 1
ATOM 807 O O . GLU A 1 104 ? 10.766 7.800 3.213 1.00 96.50 104 GLU A O 1
ATOM 812 N N . GLN A 1 105 ? 9.436 9.156 4.407 1.00 96.38 105 GLN A N 1
ATOM 813 C CA . GLN A 1 105 ? 9.363 10.254 3.431 1.00 96.38 105 GLN A CA 1
ATOM 814 C C . GLN A 1 105 ? 8.756 9.855 2.073 1.00 96.38 105 GLN A C 1
ATOM 816 O O . GLN A 1 105 ? 9.017 10.484 1.046 1.00 96.38 105 GLN A O 1
ATOM 821 N N . LYS A 1 106 ? 7.918 8.814 2.054 1.00 94.25 106 LYS A N 1
ATOM 822 C CA . LYS A 1 106 ? 7.173 8.354 0.869 1.00 94.25 106 LYS A CA 1
ATOM 823 C C . LYS A 1 106 ? 5.774 8.963 0.775 1.00 94.25 106 LYS A C 1
ATOM 825 O O . LYS A 1 106 ? 5.145 8.887 -0.278 1.00 94.25 106 LYS A O 1
ATOM 830 N N . GLN A 1 107 ? 5.283 9.546 1.866 1.00 94.94 107 GLN A N 1
ATOM 831 C CA . GLN A 1 107 ? 4.014 10.268 1.963 1.00 94.94 107 GLN A CA 1
ATOM 832 C C . GLN A 1 107 ? 4.184 11.531 2.805 1.00 94.94 107 GLN A C 1
ATOM 834 O O . GLN A 1 107 ? 5.179 11.687 3.512 1.00 94.94 107 GLN A O 1
ATOM 839 N N . THR A 1 108 ? 3.213 12.442 2.726 1.00 96.12 108 THR A N 1
ATOM 840 C CA . THR A 1 108 ? 3.250 13.694 3.484 1.00 96.12 108 THR A CA 1
ATOM 841 C C . THR A 1 108 ? 2.381 13.627 4.745 1.00 96.12 108 THR A C 1
ATOM 843 O O . THR A 1 108 ? 1.366 12.917 4.757 1.00 96.12 108 THR A O 1
ATOM 846 N N . PRO A 1 109 ? 2.725 14.383 5.805 1.00 95.88 109 PRO A N 1
ATOM 847 C CA . PRO A 1 109 ? 1.882 14.500 6.995 1.00 95.88 109 PRO A CA 1
ATOM 848 C C . PRO A 1 109 ? 0.462 14.993 6.683 1.00 95.88 109 PRO A C 1
ATOM 850 O O . PRO A 1 109 ? -0.490 14.594 7.351 1.00 95.88 109 PRO A O 1
ATOM 853 N N . GLU A 1 110 ? 0.294 15.825 5.652 1.00 95.31 110 GLU A N 1
ATOM 854 C CA . GLU A 1 110 ? -1.014 16.318 5.212 1.00 95.31 110 GLU A CA 1
ATOM 855 C C . GLU A 1 110 ? -1.893 15.187 4.666 1.00 95.31 110 GLU A C 1
ATOM 857 O O . GLU A 1 110 ? -3.083 15.133 4.975 1.00 95.31 110 GLU A O 1
ATOM 862 N N . ASN A 1 111 ? -1.313 14.247 3.910 1.00 92.06 111 ASN A N 1
ATOM 863 C CA . ASN A 1 111 ? -2.046 13.083 3.412 1.00 92.06 111 ASN A CA 1
ATOM 864 C C . ASN A 1 111 ? -2.485 12.168 4.563 1.00 92.06 111 ASN A C 1
ATOM 866 O O . ASN A 1 111 ? -3.617 11.687 4.558 1.00 92.06 111 ASN A O 1
ATOM 870 N N . LEU A 1 112 ? -1.631 11.981 5.577 1.00 93.62 112 LEU A N 1
ATOM 871 C CA . LEU A 1 112 ? -1.987 11.229 6.785 1.00 93.62 112 LEU A CA 1
ATOM 872 C C . LEU A 1 112 ? -3.134 11.911 7.541 1.00 93.62 112 LEU A C 1
ATOM 874 O O . LEU A 1 112 ? -4.094 11.259 7.944 1.00 93.62 112 LEU A O 1
ATOM 878 N N . ALA A 1 113 ? -3.071 13.235 7.694 1.00 93.62 113 ALA A N 1
ATOM 879 C CA . ALA A 1 113 ? -4.138 14.000 8.327 1.00 93.62 113 ALA A CA 1
ATOM 880 C C . ALA A 1 113 ? -5.464 13.892 7.555 1.00 93.62 113 ALA A C 1
ATOM 882 O O . ALA A 1 113 ? -6.517 13.772 8.176 1.00 93.62 113 ALA A O 1
ATOM 883 N N . SER A 1 114 ? -5.423 13.891 6.218 1.00 91.88 114 SER A N 1
ATOM 884 C CA . SER A 1 114 ? -6.605 13.673 5.377 1.00 91.88 114 SER A CA 1
ATOM 885 C C . SER A 1 114 ? -7.169 12.261 5.533 1.00 91.88 114 SER A C 1
ATOM 887 O O . SER A 1 114 ? -8.382 12.098 5.630 1.00 91.88 114 SER A O 1
ATOM 889 N N . LEU A 1 115 ? -6.313 11.238 5.590 1.00 91.12 115 LEU A N 1
ATOM 890 C CA . LEU A 1 115 ? -6.734 9.852 5.807 1.00 91.12 115 LEU A CA 1
ATOM 891 C C . LEU A 1 115 ? -7.432 9.689 7.166 1.00 91.12 115 LEU A C 1
ATOM 893 O O . LEU A 1 115 ? -8.472 9.047 7.266 1.00 91.12 115 LEU A O 1
ATOM 897 N N . ARG A 1 116 ? -6.924 10.343 8.210 1.00 93.25 116 ARG A N 1
ATOM 898 C CA . ARG A 1 116 ? -7.524 10.327 9.554 1.00 93.25 116 ARG A CA 1
ATOM 899 C C . ARG A 1 116 ? -8.869 11.046 9.662 1.00 93.25 116 ARG A C 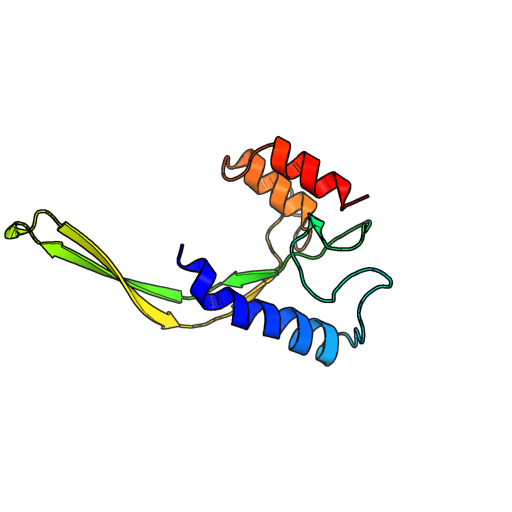1
ATOM 901 O O . ARG A 1 116 ? -9.554 10.899 10.662 1.00 93.25 116 ARG A O 1
ATOM 908 N N . GLN A 1 117 ? -9.295 11.793 8.644 1.00 90.44 117 GLN A N 1
ATOM 909 C CA . GLN A 1 117 ? -10.671 12.307 8.598 1.00 90.44 117 GLN A CA 1
ATOM 910 C C 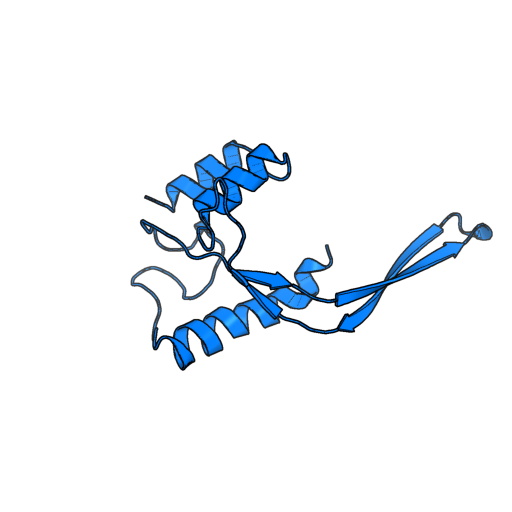. GLN A 1 117 ? -11.685 11.208 8.260 1.00 90.44 117 GLN A C 1
ATOM 912 O O . GLN A 1 117 ? -12.858 11.338 8.607 1.00 90.44 117 GLN A O 1
ATOM 917 N N . VAL A 1 118 ? -11.239 10.136 7.596 1.00 88.06 118 VAL A N 1
ATOM 918 C CA . VAL A 1 118 ? -12.063 8.960 7.279 1.00 88.06 118 VAL A CA 1
ATOM 919 C C . VAL A 1 118 ? -11.7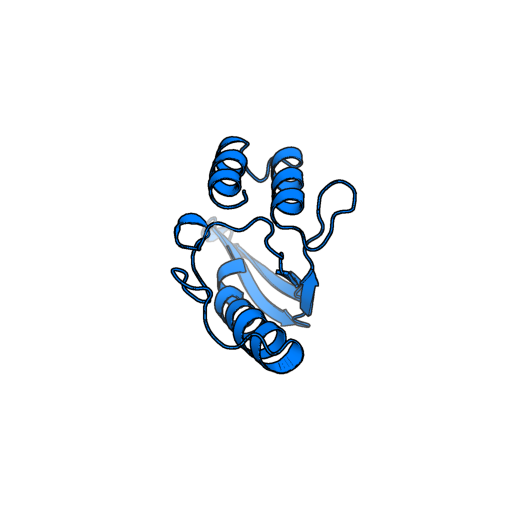86 7.769 8.204 1.00 88.06 118 VAL A C 1
ATOM 921 O O . VAL A 1 118 ? -12.558 6.812 8.196 1.00 88.06 118 VAL A O 1
ATOM 924 N N . LEU A 1 119 ? -10.736 7.842 9.030 1.00 87.44 119 LEU A N 1
ATOM 925 C CA . LEU A 1 119 ? -10.418 6.880 10.088 1.00 87.44 119 LEU A CA 1
ATOM 926 C C . LEU A 1 119 ? -10.642 7.522 11.474 1.00 87.44 119 LEU A C 1
ATOM 928 O O . LEU A 1 119 ? -9.751 8.217 11.959 1.00 87.44 119 LEU A O 1
ATOM 932 N N . VAL A 1 120 ? -11.825 7.347 12.082 1.00 74.69 120 VAL A N 1
ATOM 933 C CA . VAL A 1 120 ? -12.257 8.034 13.328 1.00 74.69 120 VAL A CA 1
ATOM 934 C C . VAL A 1 120 ? -12.771 7.058 14.372 1.00 74.69 120 VAL A C 1
ATOM 936 O O . VAL A 1 120 ? -13.656 6.248 14.017 1.00 74.69 120 VAL A O 1
#

Secondary structure (DSSP, 8-state):
-GGGGGHHHHHHIIIIIIIIIIS---SPPTTS-SS--GGGSPPBS----EEEEEEEEEEEEEETTTTEEEEEEEEEEEEEEEEPPPGGG-TT-HHHHHHHHHHTTSS-HHHHHHHTTTB-